Protein AF-A0A7C2L6K4-F1 (afdb_monomer)

Nearest PDB structures (foldseek):
  8j8j-assembly1_B  TM=7.663E-01  e=1.383E-01  Mycobacterium tuberculosis H37Rv
  5hn7-assembly1_E  TM=5.230E-01  e=3.855E+00  Plasmodium vivax Sal-1
  3cc9-assembly2_C  TM=5.133E-01  e=4.464E+00  Plasmodium vivax Sal-1
  3cc9-assembly2_D  TM=5.109E-01  e=5.170E+00  Plasmodium vivax Sal-1
  3mav-assembly2_D  TM=5.158E-01  e=4.923E+00  Plasmodium vivax Sal-1

Sequence (132 aa):
MSAHSIRLPTLESWRRHPALATVQAYLELTKPDITLLVVITAAASFWLGARHPVDRLQLLHVLIGIAALSSGIGAMNHYLEREIDGRMHRTKRRPLPSGRLRPHHALIFGLGLSVFAELYLFVFLNPLTALL

Solvent-accessible surface area (backbone atoms only — not comparable to full-atom values): 7225 Å² total; per-residue (Å²): 137,82,83,81,79,79,79,71,81,67,82,80,71,72,67,69,53,68,66,60,57,44,53,51,39,54,52,62,30,27,36,59,74,59,26,51,53,52,31,54,50,50,52,53,53,48,62,73,72,48,66,83,79,72,59,66,67,59,50,50,52,49,44,52,24,48,34,35,30,41,21,8,51,35,15,38,50,49,51,73,41,27,70,62,30,48,74,33,91,88,41,27,76,40,40,51,47,56,62,73,38,61,59,68,58,40,39,54,51,10,53,50,30,32,54,48,16,34,54,48,28,35,74,75,71,35,62,66,78,38,76,111

Foldseek 3Di:
DDDPDDPDPPPVPPPPPLVNLLVVLLVLQLVVVVLVVQLVVQLVVQVVPDDPPRDPQLNVLSSVLSSLQSRLVSLVVCLVCLVVLCVDPVRCPRCRNVVSDDSVVSNCSSVVSNVVSLVSCCVRPHNVSSPD

Structure (mmCIF, N/CA/C/O backbone):
data_AF-A0A7C2L6K4-F1
#
_entry.id   AF-A0A7C2L6K4-F1
#
loop_
_atom_site.group_PDB
_atom_site.id
_atom_site.type_symbol
_atom_site.label_atom_id
_atom_site.label_alt_id
_atom_site.label_comp_id
_atom_site.label_asym_id
_atom_site.label_entity_id
_atom_site.label_seq_id
_atom_site.pdbx_PDB_ins_code
_atom_site.Cartn_x
_atom_site.Cartn_y
_atom_site.Cartn_z
_atom_site.occupancy
_atom_site.B_iso_or_equiv
_atom_site.auth_seq_id
_atom_site.auth_comp_id
_atom_site.auth_asym_id
_atom_site.auth_atom_id
_atom_site.pdbx_PDB_model_num
ATOM 1 N N . MET A 1 1 ? -38.260 37.632 36.736 1.00 45.94 1 MET A N 1
ATOM 2 C CA . MET A 1 1 ? -37.106 37.875 35.841 1.00 45.94 1 MET A CA 1
ATOM 3 C C . MET A 1 1 ? -36.449 36.542 35.516 1.00 45.94 1 MET A C 1
ATOM 5 O O . MET A 1 1 ? -35.609 36.078 36.271 1.00 45.94 1 MET A O 1
ATOM 9 N N . SER A 1 2 ? -36.924 35.883 34.455 1.00 44.88 2 SER A N 1
ATOM 10 C CA . SER A 1 2 ? -36.427 34.581 33.994 1.00 44.88 2 SER A CA 1
ATOM 11 C C . SER A 1 2 ? -35.309 34.812 32.980 1.00 44.88 2 SER A C 1
ATOM 13 O O . SER A 1 2 ? -35.540 35.435 31.944 1.00 44.88 2 SER A O 1
ATOM 15 N N . ALA A 1 3 ? -34.096 34.369 33.305 1.00 49.50 3 ALA A N 1
ATOM 16 C CA . ALA A 1 3 ? -32.962 34.406 32.396 1.00 49.50 3 ALA A CA 1
ATOM 17 C C . ALA A 1 3 ? -33.168 33.355 31.295 1.00 49.50 3 ALA A C 1
ATOM 19 O O . ALA A 1 3 ? -33.108 32.150 31.542 1.00 49.50 3 ALA A O 1
ATOM 20 N N . HIS A 1 4 ? -33.425 33.820 30.074 1.00 55.22 4 HIS A N 1
ATOM 21 C CA . HIS A 1 4 ? -33.441 32.985 28.879 1.00 55.22 4 HIS A CA 1
ATOM 22 C C . HIS A 1 4 ? -32.021 32.472 28.607 1.00 55.22 4 HIS A C 1
ATOM 24 O O . HIS A 1 4 ? -31.170 33.196 28.092 1.00 55.22 4 HIS A O 1
ATOM 30 N N . SER A 1 5 ? -31.753 31.214 28.957 1.00 62.53 5 SER A N 1
ATOM 31 C CA . SER A 1 5 ? -30.536 30.518 28.552 1.00 62.53 5 SER A CA 1
ATOM 32 C C . SER A 1 5 ? -30.599 30.229 27.051 1.00 62.53 5 SER A C 1
ATOM 34 O O . SER A 1 5 ? -31.280 29.317 26.579 1.00 62.53 5 SER A O 1
ATOM 36 N N . ILE A 1 6 ? -29.893 31.052 26.281 1.00 62.53 6 ILE A N 1
ATOM 37 C CA . ILE A 1 6 ? -29.641 30.829 24.860 1.00 62.53 6 ILE A CA 1
ATOM 38 C C . ILE A 1 6 ? -28.793 29.554 24.755 1.00 62.53 6 ILE A C 1
ATOM 40 O O . ILE A 1 6 ? -27.601 29.558 25.060 1.00 62.53 6 ILE A O 1
ATOM 44 N N . ARG A 1 7 ? -29.415 28.436 24.361 1.00 62.94 7 ARG A N 1
ATOM 45 C CA . ARG A 1 7 ? -28.697 27.208 24.003 1.00 62.94 7 ARG A CA 1
ATOM 46 C C . ARG A 1 7 ? -27.964 27.463 22.693 1.00 62.94 7 ARG A C 1
ATOM 48 O O . ARG A 1 7 ? -28.570 27.423 21.627 1.00 62.94 7 ARG A O 1
ATOM 55 N N . LEU A 1 8 ? -26.668 27.742 22.783 1.00 64.06 8 LEU A N 1
ATOM 56 C CA . LEU A 1 8 ? -25.801 27.732 21.613 1.00 64.06 8 LEU A CA 1
ATOM 57 C C . LEU A 1 8 ? -25.804 26.308 21.025 1.00 64.06 8 LEU A C 1
ATOM 59 O O . LEU A 1 8 ? -25.658 25.347 21.787 1.00 64.06 8 LEU A O 1
ATOM 63 N N . PRO A 1 9 ? -25.989 26.139 19.705 1.00 53.38 9 PRO A N 1
ATOM 64 C CA . PRO A 1 9 ? -25.835 24.838 19.070 1.00 53.38 9 PRO A CA 1
ATOM 65 C C . PRO A 1 9 ? -24.411 24.335 19.330 1.00 53.38 9 PRO A C 1
ATOM 67 O O . PRO A 1 9 ? -23.437 25.051 19.092 1.00 53.38 9 PRO A O 1
ATOM 70 N N . THR A 1 10 ? -24.278 23.116 19.857 1.00 64.12 10 THR A N 1
ATOM 71 C CA . THR A 1 10 ? -22.968 22.502 20.067 1.00 64.12 10 THR A CA 1
ATOM 72 C C . THR A 1 10 ? -22.261 22.377 18.715 1.00 64.12 10 THR A C 1
ATOM 74 O O . THR A 1 10 ? -22.852 21.992 17.701 1.00 64.12 10 THR A O 1
ATOM 77 N N . LEU A 1 11 ? -20.968 22.705 18.686 1.00 55.72 11 LEU A N 1
ATOM 78 C CA . LEU A 1 11 ? -20.120 22.642 17.487 1.00 55.72 11 LEU A CA 1
ATOM 79 C C . LEU A 1 11 ? -19.959 21.206 16.924 1.00 55.72 11 LEU A C 1
ATOM 81 O O . LEU A 1 11 ? -19.278 21.007 15.922 1.00 55.72 11 LEU A O 1
ATOM 85 N N . GLU A 1 12 ? -20.605 20.203 17.529 1.00 56.25 12 GLU A N 1
ATOM 86 C CA . GLU A 1 12 ? -20.643 18.796 17.101 1.00 56.25 12 GLU A CA 1
ATOM 87 C C . GLU A 1 12 ? -21.412 18.563 15.789 1.00 56.25 12 GLU A C 1
ATOM 89 O O . GLU A 1 12 ? -21.303 17.498 15.184 1.00 56.25 12 GLU A O 1
ATOM 94 N N . SER A 1 13 ? -22.174 19.552 15.316 1.00 48.31 13 SER A N 1
ATOM 95 C CA . SER A 1 13 ? -23.015 19.434 14.119 1.00 48.31 13 SER A CA 1
ATOM 96 C C . SER A 1 13 ? -22.297 19.680 12.784 1.00 48.31 13 SER A C 1
ATOM 98 O O . SER A 1 13 ? -22.939 19.546 11.737 1.00 48.31 13 SER A O 1
ATOM 100 N N . TRP A 1 14 ? -20.977 19.938 12.775 1.00 47.97 14 TRP A N 1
ATOM 101 C CA . TRP A 1 14 ? -20.131 19.829 11.572 1.00 47.97 14 TRP A CA 1
ATOM 102 C C . TRP A 1 14 ? -20.010 18.357 11.171 1.00 47.97 14 TRP A C 1
ATOM 104 O O . TRP A 1 14 ? -18.988 17.695 11.356 1.00 47.97 14 TRP A O 1
ATOM 114 N N . ARG A 1 15 ? -21.125 17.838 10.663 1.00 56.06 15 ARG A N 1
ATOM 115 C CA . ARG A 1 15 ? -21.354 16.508 10.129 1.00 56.06 15 ARG A CA 1
ATOM 116 C C . ARG A 1 15 ? -20.260 16.232 9.097 1.00 56.06 15 ARG A C 1
ATOM 118 O O . ARG A 1 15 ? -20.412 16.575 7.929 1.00 56.06 15 ARG A O 1
ATOM 125 N N . ARG A 1 16 ? -19.136 15.638 9.524 1.00 61.66 16 ARG A N 1
ATOM 126 C CA . ARG A 1 16 ? -18.136 15.084 8.603 1.00 61.66 16 ARG A CA 1
ATOM 127 C C . ARG A 1 16 ? -18.920 14.204 7.644 1.00 61.66 16 ARG A C 1
ATOM 129 O O . ARG A 1 16 ? -19.603 13.286 8.100 1.00 61.66 16 ARG A O 1
ATOM 136 N N . HIS A 1 17 ? -18.896 14.528 6.353 1.00 71.19 17 HIS A N 1
ATOM 137 C CA . HIS A 1 17 ? -19.611 13.734 5.364 1.00 71.19 17 HIS A CA 1
ATOM 138 C C . HIS A 1 17 ? -19.215 12.266 5.569 1.00 71.19 17 HIS A C 1
ATOM 140 O O . HIS A 1 17 ? -18.015 11.975 5.560 1.00 71.19 17 HIS A O 1
ATOM 146 N N . PRO A 1 18 ? -20.176 11.351 5.798 1.00 78.12 18 PRO A N 1
ATOM 147 C CA . PRO A 1 18 ? -19.870 9.975 6.183 1.00 78.12 18 PRO A CA 1
ATOM 148 C C . PRO A 1 18 ? -18.925 9.306 5.176 1.00 78.12 18 PRO A C 1
ATOM 150 O O . PRO A 1 18 ? -18.014 8.588 5.573 1.00 78.12 18 PRO A O 1
ATOM 153 N N . ALA A 1 19 ? -19.049 9.657 3.891 1.00 83.69 19 ALA A N 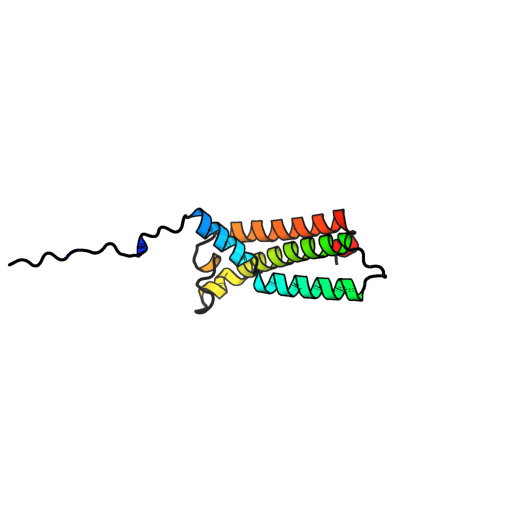1
ATOM 154 C CA . ALA A 1 19 ? -18.146 9.220 2.832 1.00 83.69 19 ALA A CA 1
ATOM 155 C C . ALA A 1 19 ? -16.682 9.650 3.051 1.00 83.69 19 ALA A C 1
ATOM 157 O O . ALA A 1 19 ? -15.778 8.829 2.925 1.00 83.69 19 ALA A O 1
ATOM 158 N N . LEU A 1 20 ? -16.427 10.908 3.433 1.00 86.25 20 LEU A N 1
ATOM 159 C CA . LEU A 1 20 ? -15.067 11.396 3.695 1.00 86.25 20 LEU A CA 1
ATOM 160 C C . LEU A 1 20 ? -14.441 10.686 4.898 1.00 86.25 20 LEU A C 1
ATOM 162 O O . LEU A 1 20 ? -13.260 10.348 4.870 1.00 86.25 20 LEU A O 1
ATOM 166 N N . ALA A 1 21 ? -15.236 10.410 5.935 1.00 87.00 21 ALA A N 1
ATOM 167 C CA . ALA A 1 21 ? -14.769 9.673 7.105 1.00 87.00 21 ALA A CA 1
ATOM 168 C C . ALA A 1 21 ? -14.384 8.222 6.762 1.00 87.00 21 ALA A C 1
ATOM 170 O O . ALA A 1 21 ? -13.406 7.705 7.312 1.00 87.00 21 ALA A O 1
ATOM 171 N N . THR A 1 22 ? -15.120 7.586 5.842 1.00 89.19 22 THR A N 1
ATOM 172 C CA . THR A 1 22 ? -14.807 6.252 5.311 1.00 89.19 22 THR A CA 1
ATOM 173 C C . THR A 1 22 ? -13.547 6.268 4.449 1.00 89.19 22 THR A C 1
ATOM 175 O O . THR A 1 22 ? -12.675 5.430 4.657 1.00 89.19 22 THR A O 1
ATOM 178 N N . VAL A 1 23 ? -13.395 7.232 3.536 1.00 92.19 23 VAL A N 1
ATOM 179 C CA . VAL A 1 23 ? -12.174 7.367 2.717 1.00 92.19 23 VAL A CA 1
ATOM 180 C C . VAL A 1 23 ? -10.947 7.568 3.605 1.00 92.19 23 VAL A C 1
ATOM 182 O O . VAL A 1 23 ? -9.952 6.870 3.444 1.00 92.19 23 VAL A O 1
ATOM 185 N N . GLN A 1 24 ? -11.040 8.452 4.602 1.00 92.25 24 GLN A N 1
ATOM 186 C CA . GLN A 1 24 ? -9.974 8.644 5.588 1.00 92.25 24 GLN A CA 1
ATOM 187 C C . GLN A 1 24 ? -9.651 7.353 6.345 1.00 92.25 24 GLN A C 1
ATOM 189 O O . GLN A 1 24 ? -8.483 7.055 6.560 1.00 92.25 24 GLN A O 1
ATOM 194 N N . ALA A 1 25 ? -10.661 6.557 6.709 1.00 93.06 25 ALA A N 1
ATOM 195 C CA . ALA A 1 25 ? -10.440 5.275 7.369 1.00 93.06 25 ALA A CA 1
ATOM 196 C C . ALA A 1 25 ? -9.662 4.288 6.481 1.00 93.06 25 ALA A C 1
ATOM 198 O O . ALA A 1 25 ? -8.774 3.610 6.991 1.00 93.06 25 ALA A O 1
ATOM 199 N N . TYR A 1 26 ? -9.943 4.230 5.175 1.00 95.00 26 TYR A N 1
ATOM 200 C CA . TYR A 1 26 ? -9.164 3.412 4.238 1.00 95.00 26 TYR A CA 1
ATOM 201 C C . TYR A 1 26 ? -7.742 3.946 4.031 1.00 95.00 26 TYR A C 1
ATOM 203 O O . TYR A 1 26 ? -6.807 3.156 4.026 1.00 95.00 26 TYR A O 1
ATOM 211 N N . LEU A 1 27 ? -7.548 5.264 3.939 1.00 94.00 27 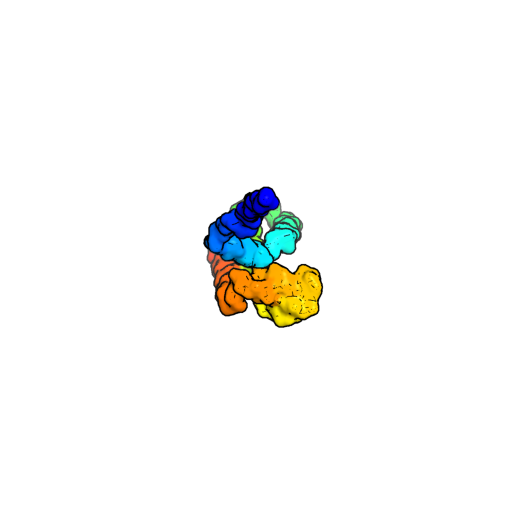LEU A N 1
ATOM 212 C CA . LEU A 1 27 ? -6.206 5.860 3.860 1.00 94.00 27 LEU A CA 1
ATOM 213 C C . LEU A 1 27 ? -5.382 5.609 5.133 1.00 94.00 27 LEU A C 1
ATOM 215 O O . LEU A 1 27 ? -4.180 5.385 5.071 1.00 94.00 27 LEU A O 1
ATOM 219 N N . GLU A 1 28 ? -6.018 5.594 6.305 1.00 94.62 28 GLU A N 1
ATOM 220 C CA . GLU A 1 28 ? -5.350 5.201 7.549 1.00 94.62 28 GLU A CA 1
ATOM 221 C C . GLU A 1 28 ? -4.915 3.723 7.523 1.00 94.62 28 GLU A C 1
ATOM 223 O O . GLU A 1 28 ? -3.900 3.378 8.130 1.00 94.62 28 GLU A O 1
ATOM 228 N N . LEU A 1 29 ? -5.643 2.841 6.819 1.00 94.31 29 LEU A N 1
ATOM 229 C CA . LEU A 1 29 ? -5.230 1.443 6.647 1.00 94.31 29 LEU A CA 1
ATOM 230 C C . LEU A 1 29 ? -3.964 1.304 5.799 1.00 94.31 29 LEU A C 1
ATOM 232 O O . LEU A 1 29 ? -3.147 0.439 6.096 1.00 94.31 29 LEU A O 1
ATOM 236 N N . THR A 1 30 ? -3.778 2.145 4.779 1.00 94.38 30 THR A N 1
ATOM 237 C CA . THR A 1 30 ? -2.635 2.036 3.856 1.00 94.38 30 THR A CA 1
ATOM 238 C C . THR A 1 30 ? -1.311 2.518 4.453 1.00 94.38 30 THR A C 1
ATOM 240 O O . THR A 1 30 ? -0.289 2.437 3.777 1.00 94.38 30 THR A O 1
ATOM 243 N N . LYS A 1 31 ? -1.312 3.024 5.699 1.00 93.06 31 LYS A N 1
ATOM 244 C CA . LYS A 1 31 ? -0.131 3.516 6.438 1.00 93.06 31 LYS A CA 1
ATOM 245 C C . LYS A 1 31 ? 0.806 4.367 5.553 1.00 93.06 31 LYS A C 1
ATOM 247 O O . LYS A 1 31 ? 1.952 3.970 5.334 1.00 93.06 31 LYS A O 1
ATOM 252 N N . PRO A 1 32 ? 0.352 5.533 5.052 1.00 91.75 32 PRO A N 1
ATOM 253 C CA . PRO A 1 32 ? 1.061 6.311 4.030 1.00 91.75 32 PRO A CA 1
ATOM 254 C C . PRO A 1 32 ? 2.496 6.673 4.424 1.00 91.75 32 PRO A C 1
ATOM 256 O O . PRO A 1 32 ? 3.382 6.626 3.576 1.00 91.75 32 PRO A O 1
ATOM 259 N N . ASP A 1 33 ? 2.741 6.951 5.706 1.00 94.25 33 ASP A N 1
ATOM 260 C CA . ASP A 1 33 ? 4.078 7.274 6.212 1.00 94.25 33 ASP A CA 1
ATOM 261 C C . ASP A 1 33 ? 5.055 6.101 6.034 1.00 94.25 33 ASP A C 1
ATOM 263 O O . ASP A 1 33 ? 6.194 6.289 5.614 1.00 94.25 33 ASP A O 1
ATOM 267 N N . ILE A 1 34 ? 4.603 4.872 6.311 1.00 95.19 34 ILE A N 1
ATOM 268 C CA . ILE A 1 34 ? 5.420 3.662 6.141 1.00 95.19 34 ILE A CA 1
ATOM 269 C C . ILE A 1 34 ? 5.571 3.342 4.656 1.00 95.19 34 ILE A C 1
ATOM 271 O O . ILE A 1 34 ? 6.680 3.078 4.199 1.00 95.19 34 ILE A O 1
ATOM 275 N N . THR A 1 35 ? 4.478 3.410 3.899 1.00 97.00 35 THR A N 1
ATOM 276 C CA . THR A 1 35 ? 4.478 3.153 2.456 1.00 97.00 35 THR A CA 1
ATOM 277 C C . THR A 1 35 ? 5.444 4.084 1.724 1.00 97.00 35 THR A C 1
ATOM 279 O O . THR A 1 35 ? 6.199 3.628 0.870 1.00 97.00 35 THR A O 1
ATOM 282 N N . LEU A 1 36 ? 5.505 5.367 2.096 1.00 97.62 36 LEU A N 1
ATOM 283 C CA . LEU A 1 36 ? 6.462 6.313 1.522 1.00 97.62 36 LEU A CA 1
ATOM 284 C C . LEU A 1 36 ? 7.913 5.899 1.795 1.00 97.62 36 LEU A C 1
ATOM 286 O O . LEU A 1 36 ? 8.728 5.904 0.874 1.00 97.62 36 LEU A O 1
ATOM 290 N N . LEU A 1 37 ? 8.233 5.518 3.035 1.00 97.69 37 LEU A N 1
ATOM 291 C CA . LEU A 1 37 ? 9.574 5.042 3.385 1.00 97.69 37 LEU A CA 1
ATOM 292 C C . LEU A 1 37 ? 9.953 3.810 2.556 1.00 97.69 37 LEU A C 1
ATOM 294 O O . LEU A 1 37 ? 11.036 3.777 1.979 1.00 97.69 37 LEU A O 1
ATOM 298 N N . VAL A 1 38 ? 9.039 2.844 2.427 1.00 97.62 38 VAL A N 1
ATOM 299 C CA . VAL A 1 38 ? 9.246 1.628 1.626 1.00 97.62 38 VAL A CA 1
ATOM 300 C C . VAL A 1 38 ? 9.483 1.963 0.150 1.00 97.62 38 VAL A C 1
ATOM 302 O O . VAL A 1 38 ? 10.405 1.423 -0.458 1.00 97.62 38 VAL A O 1
ATOM 305 N N . VAL A 1 39 ? 8.708 2.885 -0.425 1.00 97.81 39 VAL A N 1
ATOM 306 C CA . VAL A 1 39 ? 8.866 3.327 -1.821 1.00 97.81 39 VAL A CA 1
ATOM 307 C C . VAL A 1 39 ? 10.211 4.025 -2.040 1.00 97.81 39 VAL A C 1
ATOM 309 O O . VAL A 1 39 ? 10.880 3.754 -3.035 1.00 97.81 39 VAL A O 1
ATOM 312 N N . ILE A 1 40 ? 10.647 4.882 -1.111 1.00 97.94 40 ILE A N 1
ATOM 313 C CA . ILE A 1 40 ? 11.962 5.539 -1.188 1.00 97.94 40 ILE A CA 1
ATOM 314 C C . ILE A 1 40 ? 13.085 4.499 -1.130 1.00 97.94 40 ILE A C 1
ATOM 316 O O . ILE A 1 40 ? 14.017 4.554 -1.934 1.00 97.94 40 ILE A O 1
ATOM 320 N N . THR A 1 41 ? 12.991 3.530 -0.218 1.00 97.56 41 THR A N 1
ATOM 321 C CA . THR A 1 41 ? 13.966 2.437 -0.133 1.00 97.56 41 THR A CA 1
ATOM 322 C C . THR A 1 41 ? 13.993 1.620 -1.422 1.00 97.56 41 THR A C 1
ATOM 324 O O . THR A 1 41 ? 15.072 1.380 -1.955 1.00 97.56 41 THR A O 1
ATOM 327 N N . ALA A 1 42 ? 12.832 1.267 -1.979 1.00 96.44 42 ALA A N 1
ATOM 328 C CA . ALA A 1 42 ? 12.746 0.538 -3.241 1.00 96.44 42 ALA A CA 1
ATOM 329 C C . ALA A 1 42 ? 13.352 1.322 -4.416 1.00 96.44 42 ALA A C 1
ATOM 331 O O . ALA A 1 42 ? 14.061 0.738 -5.234 1.00 96.44 42 ALA A O 1
ATOM 332 N N . ALA A 1 43 ? 13.144 2.642 -4.479 1.00 97.00 43 ALA A N 1
ATOM 333 C CA . ALA A 1 43 ? 13.770 3.496 -5.487 1.00 97.00 43 ALA A CA 1
ATOM 334 C C . 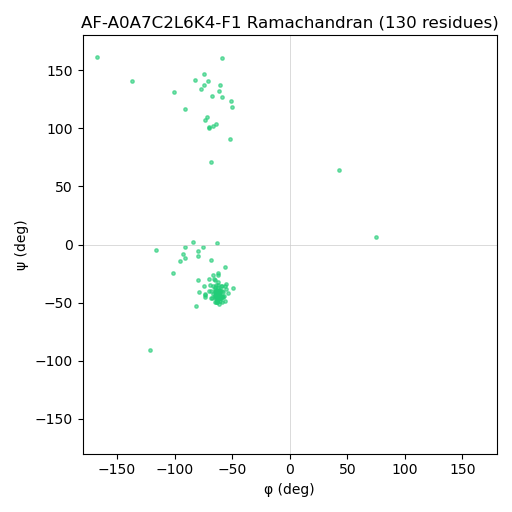ALA A 1 43 ? 15.303 3.464 -5.389 1.00 97.00 43 ALA A C 1
ATOM 336 O O . ALA A 1 43 ? 15.988 3.312 -6.402 1.00 97.00 43 ALA A O 1
ATOM 337 N N . ALA A 1 44 ? 15.841 3.565 -4.170 1.00 96.88 44 ALA A N 1
ATOM 338 C CA . ALA A 1 44 ? 17.278 3.480 -3.927 1.00 96.88 44 ALA A CA 1
ATOM 339 C C . ALA A 1 44 ? 17.840 2.098 -4.304 1.00 96.88 44 ALA A C 1
ATOM 341 O O . ALA A 1 44 ? 18.860 2.016 -4.989 1.00 96.88 44 ALA A O 1
ATOM 342 N N . SER A 1 45 ? 17.154 1.015 -3.921 1.00 95.12 45 SER A N 1
ATOM 343 C CA . SER A 1 45 ? 17.526 -0.358 -4.284 1.00 95.12 45 SER A CA 1
ATOM 344 C C . SER A 1 45 ? 17.511 -0.582 -5.795 1.00 95.12 45 SER A C 1
ATOM 346 O O . SER A 1 45 ? 18.447 -1.170 -6.333 1.00 95.12 45 SER A O 1
ATOM 348 N N . PHE A 1 46 ? 16.490 -0.073 -6.490 1.00 94.56 46 PHE A N 1
ATOM 349 C CA . PHE A 1 46 ? 16.409 -0.145 -7.946 1.00 94.56 46 PHE A CA 1
ATOM 350 C C . PHE A 1 46 ? 17.587 0.580 -8.594 1.00 94.56 46 PHE A C 1
ATOM 352 O O . PHE A 1 46 ? 18.232 0.030 -9.479 1.00 94.56 46 PHE A O 1
ATOM 359 N N . TRP A 1 47 ? 17.913 1.787 -8.123 1.00 93.81 47 TRP A N 1
ATOM 360 C CA . TRP A 1 47 ? 19.034 2.558 -8.657 1.00 93.81 47 TRP A CA 1
ATOM 361 C C . TRP A 1 47 ? 20.378 1.849 -8.473 1.00 93.81 47 TRP A C 1
ATOM 363 O O . TRP A 1 47 ? 21.205 1.862 -9.380 1.00 93.81 47 TRP A O 1
ATOM 373 N N . LEU A 1 48 ? 20.582 1.208 -7.320 1.00 94.75 48 LEU A N 1
ATOM 374 C CA . LEU A 1 48 ? 21.812 0.481 -7.011 1.00 94.75 48 LEU A CA 1
ATOM 375 C C . LEU A 1 48 ? 21.970 -0.797 -7.855 1.00 94.75 48 LEU A C 1
ATOM 377 O O . LEU A 1 48 ? 23.088 -1.163 -8.206 1.00 94.75 48 LEU A O 1
ATOM 381 N N . GLY A 1 49 ? 20.862 -1.479 -8.164 1.00 91.62 49 GLY A N 1
ATOM 382 C CA . GLY A 1 49 ? 20.852 -2.715 -8.955 1.00 91.62 49 GLY A CA 1
ATOM 383 C C . GLY A 1 49 ? 20.692 -2.516 -10.467 1.00 91.62 49 GLY A C 1
ATOM 384 O O . GLY A 1 49 ? 20.862 -3.469 -11.230 1.00 91.62 49 GLY A O 1
ATOM 385 N N . ALA A 1 50 ? 20.345 -1.308 -10.917 1.00 90.69 50 ALA A N 1
ATOM 386 C CA . ALA A 1 50 ? 20.080 -1.031 -12.321 1.00 90.69 50 ALA A CA 1
ATOM 387 C C . ALA A 1 50 ? 21.361 -1.068 -13.165 1.00 90.69 50 ALA A C 1
ATOM 389 O O . ALA A 1 50 ? 22.410 -0.543 -12.793 1.00 90.69 50 ALA A O 1
ATOM 390 N N . ARG A 1 51 ? 21.250 -1.625 -14.375 1.00 87.31 51 ARG A N 1
ATOM 391 C CA . ARG A 1 51 ? 22.256 -1.404 -15.420 1.00 87.31 51 ARG A CA 1
ATOM 392 C C . ARG A 1 51 ? 22.036 -0.015 -16.007 1.00 87.31 51 ARG A C 1
ATOM 394 O O . ARG A 1 51 ? 20.902 0.356 -16.295 1.00 87.31 51 ARG A O 1
ATOM 401 N N . HIS A 1 52 ? 23.106 0.753 -16.178 1.00 87.44 52 HIS A N 1
ATOM 402 C CA . HIS A 1 52 ? 23.000 2.092 -16.747 1.00 87.44 52 HIS A CA 1
ATOM 403 C C . HIS A 1 52 ? 22.944 2.051 -18.284 1.00 87.44 52 HIS A C 1
ATOM 405 O O . HIS A 1 52 ? 23.682 1.270 -18.889 1.00 87.44 52 HIS A O 1
ATOM 411 N N . PRO A 1 53 ? 22.126 2.912 -18.922 1.00 87.12 53 PRO A N 1
ATOM 412 C CA . PRO A 1 53 ? 21.246 3.921 -18.318 1.00 87.12 53 PRO A CA 1
ATOM 413 C C . PRO A 1 53 ? 19.986 3.321 -17.670 1.00 87.12 53 PRO A C 1
ATOM 415 O O . PRO A 1 53 ? 19.443 2.332 -18.146 1.00 87.12 53 PRO A O 1
ATOM 418 N N . VAL A 1 54 ? 19.514 3.950 -16.587 1.00 90.94 54 VAL A N 1
ATOM 419 C CA . VAL A 1 54 ? 18.354 3.473 -15.814 1.00 90.94 54 VAL A CA 1
ATOM 420 C C . VAL A 1 54 ? 17.069 3.595 -16.633 1.00 90.94 54 VAL A C 1
ATOM 422 O O . VAL A 1 54 ? 16.737 4.688 -17.103 1.00 90.94 54 VAL A O 1
ATOM 425 N N . ASP A 1 55 ? 16.314 2.500 -16.735 1.00 93.44 55 ASP A N 1
ATOM 426 C CA . ASP A 1 55 ? 14.969 2.512 -17.306 1.00 93.44 55 ASP A CA 1
ATOM 427 C C . ASP A 1 55 ? 13.983 3.175 -16.329 1.00 93.44 55 ASP A C 1
ATOM 429 O O . ASP A 1 55 ? 13.614 2.636 -15.282 1.00 93.44 55 ASP A O 1
ATOM 433 N N . ARG A 1 56 ? 13.562 4.393 -16.680 1.00 94.19 56 ARG A N 1
ATOM 434 C CA . ARG A 1 56 ? 12.651 5.211 -15.870 1.00 94.19 56 ARG A CA 1
ATOM 435 C C . ARG A 1 56 ? 11.229 4.655 -15.849 1.00 94.19 56 ARG A C 1
ATOM 437 O O . ARG A 1 56 ? 10.522 4.869 -14.867 1.00 94.19 56 ARG A O 1
ATOM 444 N N . LEU A 1 57 ? 10.808 3.977 -16.916 1.00 95.19 57 LEU A N 1
ATOM 445 C CA . LEU A 1 57 ? 9.480 3.380 -16.994 1.00 95.19 57 LEU A CA 1
ATOM 446 C C . LEU A 1 57 ? 9.420 2.145 -16.094 1.00 95.19 57 LEU A C 1
ATOM 448 O O . LEU A 1 57 ? 8.483 1.994 -15.312 1.00 95.19 57 LEU A O 1
ATOM 452 N N . GLN A 1 58 ? 10.470 1.325 -16.126 1.00 93.81 58 GLN A N 1
ATOM 453 C CA . GLN A 1 58 ? 10.592 0.181 -15.230 1.00 93.81 58 GLN A CA 1
ATOM 454 C C . GLN A 1 58 ? 10.638 0.613 -13.757 1.00 93.81 58 GLN A C 1
ATOM 456 O O . GLN A 1 58 ? 9.927 0.040 -12.930 1.00 93.81 58 GLN A O 1
ATOM 461 N N . LEU A 1 59 ? 11.392 1.674 -13.436 1.00 95.50 59 LEU A N 1
ATOM 462 C CA . LEU A 1 59 ? 11.389 2.270 -12.098 1.00 95.50 59 LEU A CA 1
ATOM 463 C C . LEU A 1 59 ? 9.971 2.679 -11.678 1.00 95.50 59 LEU A C 1
ATOM 465 O O . LEU A 1 59 ? 9.534 2.322 -10.589 1.00 95.50 59 LEU A O 1
ATOM 469 N N . LEU A 1 60 ? 9.227 3.382 -12.537 1.00 96.94 60 LEU A N 1
ATOM 470 C CA . LEU A 1 60 ? 7.860 3.805 -12.227 1.00 96.94 60 LEU A CA 1
ATOM 471 C C . LEU A 1 60 ? 6.949 2.612 -11.893 1.00 96.94 60 LEU A C 1
ATOM 473 O O . LEU A 1 60 ? 6.232 2.656 -10.893 1.00 96.94 60 LEU A O 1
ATOM 477 N N . HIS A 1 61 ? 7.006 1.539 -12.686 1.00 96.31 61 HIS A N 1
ATOM 478 C CA . HIS A 1 61 ? 6.228 0.324 -12.435 1.00 96.31 61 HIS A CA 1
ATOM 479 C C . HIS A 1 61 ? 6.590 -0.340 -11.100 1.00 96.31 61 HIS A C 1
ATOM 481 O O . HIS A 1 61 ? 5.689 -0.719 -10.349 1.00 96.31 61 HIS A O 1
ATOM 487 N N . VAL A 1 62 ? 7.884 -0.418 -10.765 1.00 95.69 62 VAL A N 1
ATOM 488 C CA . VAL A 1 62 ? 8.344 -0.916 -9.458 1.00 95.69 62 VAL A CA 1
ATOM 489 C C . VAL A 1 62 ? 7.755 -0.076 -8.327 1.00 95.69 62 VAL A C 1
ATOM 491 O O . VAL A 1 62 ? 7.166 -0.629 -7.402 1.00 95.69 62 VAL A O 1
ATOM 494 N N . LEU A 1 63 ? 7.854 1.254 -8.400 1.00 97.38 63 LEU A N 1
ATOM 495 C CA . LEU A 1 63 ? 7.363 2.126 -7.329 1.00 97.38 63 LEU A CA 1
ATOM 496 C C . LEU A 1 63 ? 5.848 2.009 -7.130 1.00 97.38 63 LEU A C 1
ATOM 498 O O . LEU A 1 63 ? 5.392 1.970 -5.988 1.00 97.38 63 LEU A O 1
ATOM 502 N N . ILE A 1 64 ? 5.073 1.908 -8.214 1.00 97.81 64 ILE A N 1
ATOM 503 C CA . ILE A 1 64 ? 3.617 1.721 -8.143 1.00 97.81 64 ILE A CA 1
ATOM 504 C C . ILE A 1 64 ? 3.273 0.381 -7.487 1.00 97.81 64 ILE A C 1
ATOM 506 O O . ILE A 1 64 ? 2.464 0.347 -6.557 1.00 97.81 64 ILE A O 1
ATOM 510 N N . GLY A 1 65 ? 3.891 -0.714 -7.938 1.00 96.81 65 GLY A N 1
ATOM 511 C CA . GLY A 1 65 ? 3.613 -2.040 -7.391 1.00 96.81 65 GLY A CA 1
ATOM 512 C C . GLY A 1 65 ? 4.016 -2.158 -5.921 1.00 96.81 65 GLY A C 1
ATOM 513 O O . GLY A 1 65 ? 3.222 -2.621 -5.106 1.00 96.81 65 GLY A O 1
ATOM 514 N N . ILE A 1 66 ? 5.190 -1.643 -5.543 1.00 97.25 66 ILE A N 1
ATOM 515 C CA . ILE A 1 66 ? 5.648 -1.632 -4.147 1.00 97.25 66 ILE A CA 1
ATOM 516 C C . ILE A 1 66 ? 4.745 -0.765 -3.261 1.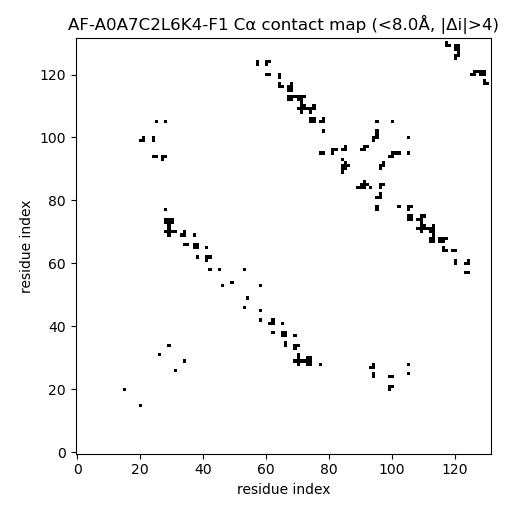00 97.25 66 ILE A C 1
ATOM 518 O O . ILE A 1 66 ? 4.413 -1.172 -2.146 1.00 97.25 66 ILE A O 1
ATOM 522 N N . ALA A 1 67 ? 4.295 0.399 -3.742 1.00 98.06 67 ALA A N 1
ATOM 523 C CA . ALA A 1 67 ? 3.362 1.241 -2.996 1.00 98.06 67 ALA A CA 1
ATOM 524 C C . ALA A 1 67 ? 2.027 0.523 -2.736 1.00 98.06 67 ALA A C 1
ATOM 526 O O . ALA A 1 67 ? 1.508 0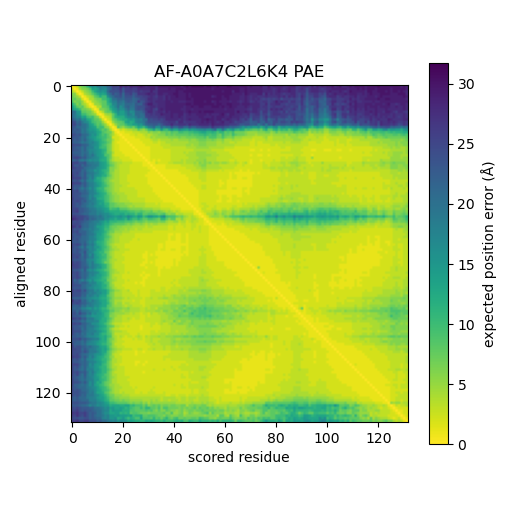.558 -1.615 1.00 98.06 67 ALA A O 1
ATOM 527 N N . ALA A 1 68 ? 1.483 -0.148 -3.757 1.00 97.88 68 ALA A N 1
ATOM 528 C CA . ALA A 1 68 ? 0.243 -0.912 -3.650 1.00 97.88 68 ALA A CA 1
ATOM 529 C C . ALA A 1 68 ? 0.394 -2.111 -2.700 1.00 97.88 68 ALA A C 1
ATOM 531 O O . ALA A 1 68 ? -0.437 -2.289 -1.805 1.00 97.88 68 ALA A O 1
ATOM 532 N N . LEU A 1 69 ? 1.487 -2.871 -2.827 1.00 97.50 69 LEU A N 1
ATOM 533 C CA . LEU A 1 69 ? 1.772 -4.027 -1.980 1.00 97.50 69 LEU A CA 1
ATOM 534 C C . LEU A 1 69 ? 1.953 -3.616 -0.513 1.00 97.50 69 LEU A C 1
ATOM 536 O O . LEU A 1 69 ? 1.325 -4.189 0.377 1.00 97.50 69 LEU A O 1
ATOM 540 N N . SER A 1 70 ? 2.752 -2.574 -0.258 1.00 97.94 70 SER A N 1
ATOM 541 C CA . SER A 1 70 ? 2.979 -2.034 1.088 1.00 97.94 70 SER A CA 1
ATOM 542 C C . SER A 1 70 ? 1.677 -1.542 1.730 1.00 97.94 70 SER A C 1
ATOM 544 O O . SER A 1 70 ? 1.408 -1.836 2.897 1.00 97.94 70 SER A O 1
ATOM 546 N N . SER A 1 71 ? 0.814 -0.889 0.945 1.00 98.00 71 SER A N 1
ATOM 547 C CA . SER A 1 71 ? -0.513 -0.449 1.387 1.00 98.00 71 SER A CA 1
ATOM 548 C C . SER A 1 71 ? -1.427 -1.623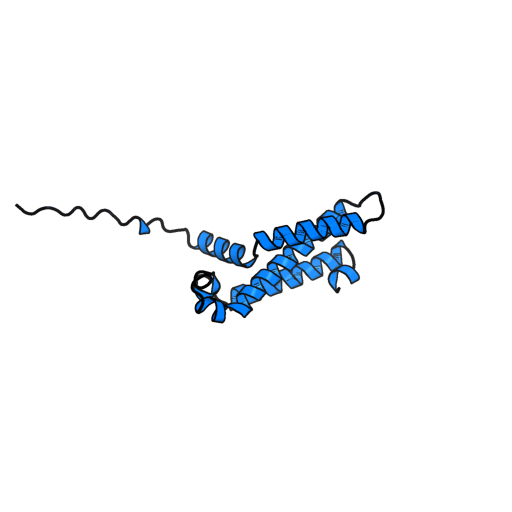 1.758 1.00 98.00 71 SER A C 1
ATOM 550 O O . SER A 1 71 ? -2.105 -1.568 2.788 1.00 98.00 71 SER A O 1
ATOM 552 N N . GLY A 1 72 ? -1.428 -2.695 0.956 1.00 97.81 72 GLY A N 1
ATOM 553 C CA . GLY A 1 72 ? -2.182 -3.922 1.230 1.00 97.81 72 GLY A CA 1
ATOM 554 C C . GLY A 1 72 ? -1.726 -4.607 2.520 1.00 97.81 72 GLY A C 1
ATOM 555 O O . GLY A 1 72 ? -2.541 -4.880 3.407 1.00 97.81 72 GLY A O 1
ATOM 556 N N . ILE A 1 73 ? -0.410 -4.765 2.691 1.00 97.25 73 ILE A N 1
ATOM 557 C CA . ILE A 1 73 ? 0.202 -5.317 3.911 1.00 97.25 73 ILE A CA 1
ATOM 558 C C . ILE A 1 73 ? -0.114 -4.438 5.131 1.00 97.25 73 ILE A C 1
ATOM 560 O O . ILE A 1 73 ? -0.449 -4.951 6.199 1.00 97.25 73 ILE A O 1
ATOM 564 N N . GLY A 1 74 ? -0.068 -3.110 4.991 1.00 96.38 74 GLY A N 1
ATOM 565 C CA . GLY A 1 74 ? -0.454 -2.167 6.043 1.00 96.38 74 GLY A CA 1
ATOM 566 C C . GLY A 1 74 ? -1.892 -2.377 6.528 1.00 96.38 74 GLY A C 1
ATOM 567 O O . GLY A 1 74 ? -2.133 -2.442 7.741 1.00 96.38 74 GLY A O 1
ATOM 568 N N . ALA A 1 75 ? -2.825 -2.567 5.591 1.00 97.25 75 ALA A N 1
ATOM 569 C CA . ALA A 1 75 ? -4.228 -2.832 5.891 1.00 97.25 75 ALA A CA 1
ATOM 570 C C . ALA A 1 75 ? -4.426 -4.192 6.579 1.00 97.25 75 ALA A C 1
ATOM 572 O O . ALA A 1 75 ? -5.162 -4.285 7.566 1.00 97.25 75 ALA A O 1
ATOM 573 N N . MET A 1 76 ? -3.730 -5.231 6.108 1.00 96.88 76 MET A N 1
ATOM 574 C CA . MET A 1 76 ? -3.750 -6.562 6.725 1.00 96.88 76 MET A CA 1
ATOM 575 C C . MET A 1 76 ? -3.169 -6.543 8.143 1.00 96.88 76 MET A C 1
ATOM 577 O O . MET A 1 76 ? -3.751 -7.141 9.046 1.00 96.88 76 MET A O 1
ATOM 581 N N . ASN A 1 77 ? -2.094 -5.788 8.378 1.00 95.81 77 ASN A N 1
ATOM 582 C CA . ASN A 1 77 ? -1.521 -5.616 9.714 1.00 95.81 77 ASN A CA 1
ATOM 583 C C . ASN A 1 77 ?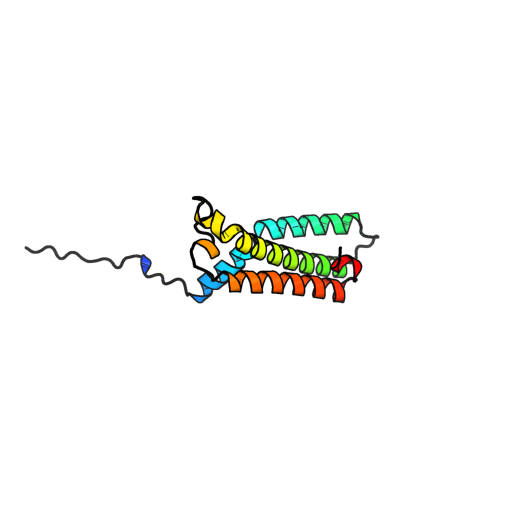 -2.530 -4.987 10.681 1.00 95.81 77 ASN A C 1
ATOM 585 O O . ASN A 1 77 ? -2.724 -5.497 11.781 1.00 95.81 77 ASN A O 1
ATOM 589 N N . HIS A 1 78 ? -3.255 -3.943 10.263 1.00 95.56 78 HIS A N 1
ATOM 590 C CA . HIS A 1 78 ? -4.350 -3.404 11.078 1.00 95.56 78 HIS A CA 1
ATOM 591 C C . HIS A 1 78 ? -5.451 -4.441 11.342 1.00 95.56 78 HIS A C 1
ATOM 593 O O . HIS A 1 78 ? -5.996 -4.484 12.446 1.00 95.56 78 HIS A O 1
ATOM 599 N N . TYR A 1 79 ? -5.792 -5.279 10.358 1.00 97.06 79 TYR A N 1
ATOM 600 C CA . TYR A 1 79 ? -6.782 -6.343 10.541 1.00 97.06 79 TYR A CA 1
ATOM 601 C C . TYR A 1 79 ? -6.361 -7.372 11.597 1.00 97.06 79 TYR A C 1
ATOM 603 O O . TYR A 1 79 ? -7.198 -7.777 12.414 1.00 97.06 79 TYR A O 1
ATOM 611 N N . LEU A 1 80 ? -5.089 -7.775 11.594 1.00 96.81 80 LEU A N 1
ATOM 612 C CA . LEU A 1 80 ? -4.522 -8.719 12.557 1.00 96.81 80 LEU A CA 1
ATOM 613 C C . LEU A 1 80 ? -4.411 -8.106 13.963 1.00 96.81 80 LEU A C 1
ATOM 615 O O . LEU A 1 80 ? -4.747 -8.760 14.946 1.00 96.81 80 LEU A O 1
ATOM 619 N N . GLU A 1 81 ? -4.018 -6.835 14.062 1.00 95.69 81 GLU A N 1
ATOM 620 C CA . GLU A 1 81 ? -3.804 -6.131 15.338 1.00 95.69 81 GLU A CA 1
ATOM 621 C C . GLU A 1 81 ? -5.101 -5.637 16.005 1.00 95.69 81 GLU A C 1
ATOM 623 O O . GLU A 1 81 ? -5.068 -5.228 17.166 1.00 95.69 81 GLU A O 1
ATOM 628 N N . ARG A 1 82 ? -6.252 -5.683 15.317 1.00 96.12 82 ARG A N 1
ATOM 629 C CA . ARG A 1 82 ? -7.502 -4.998 15.715 1.00 96.12 82 ARG A CA 1
ATOM 630 C C . ARG A 1 82 ? -7.931 -5.207 17.177 1.00 96.12 82 ARG A C 1
ATOM 632 O O . ARG A 1 82 ? -8.463 -4.291 17.799 1.00 96.12 82 ARG A O 1
ATOM 639 N N . GLU A 1 83 ? -7.738 -6.404 17.727 1.00 95.06 83 GLU A N 1
ATOM 640 C CA . GLU A 1 83 ? -8.160 -6.739 19.094 1.00 95.06 83 GLU A CA 1
ATOM 641 C C . GLU A 1 83 ? -7.185 -6.184 20.133 1.00 95.06 83 GLU A C 1
ATOM 643 O O . GLU A 1 83 ? -7.603 -5.641 21.157 1.00 95.06 83 GLU A O 1
ATOM 648 N N . ILE A 1 84 ? -5.886 -6.283 19.842 1.00 95.06 84 ILE A N 1
ATOM 649 C CA . ILE A 1 84 ? -4.813 -5.757 20.687 1.00 95.06 84 ILE A CA 1
ATOM 650 C C . ILE A 1 84 ? -4.882 -4.232 20.688 1.00 95.06 84 ILE A C 1
ATOM 652 O O . ILE A 1 84 ? -4.891 -3.612 21.751 1.00 95.06 84 ILE A O 1
ATOM 656 N N . ASP A 1 85 ? -5.045 -3.632 19.510 1.00 95.12 85 ASP A N 1
ATOM 657 C CA . ASP A 1 85 ? -5.181 -2.190 19.356 1.00 95.12 85 ASP A CA 1
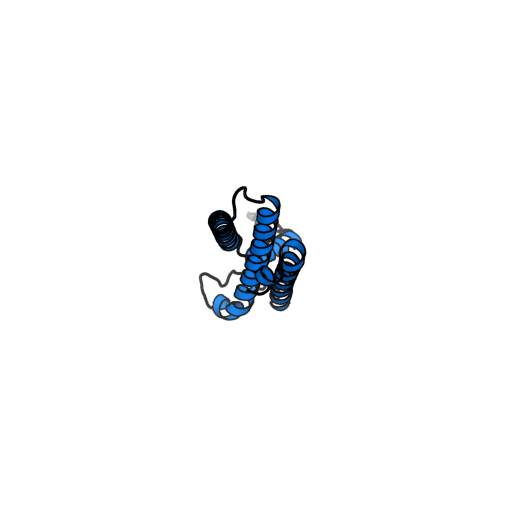ATOM 658 C C . ASP A 1 85 ? -6.370 -1.625 20.139 1.00 95.12 85 ASP A C 1
ATOM 660 O O . ASP A 1 85 ? -6.274 -0.541 20.713 1.00 95.12 85 ASP A O 1
ATOM 664 N N . GLY A 1 86 ? -7.477 -2.369 20.237 1.00 94.12 86 GLY A N 1
ATOM 665 C CA . GLY A 1 86 ? -8.637 -1.976 21.042 1.00 94.12 86 GLY A CA 1
ATOM 666 C C . GLY A 1 86 ? -8.347 -1.860 22.539 1.00 94.12 86 GLY A C 1
ATOM 667 O O . GLY A 1 86 ? -9.010 -1.093 23.237 1.00 94.12 86 GLY A O 1
ATOM 668 N N . ARG A 1 87 ? -7.326 -2.566 23.034 1.00 95.81 87 ARG A N 1
ATOM 669 C CA . ARG A 1 87 ? -6.912 -2.555 24.445 1.00 95.81 87 ARG A CA 1
ATOM 670 C C . ARG A 1 87 ? -5.829 -1.512 24.741 1.00 95.81 87 ARG A C 1
ATOM 672 O O . ARG A 1 87 ? -5.520 -1.266 25.904 1.00 95.81 87 ARG A O 1
ATOM 679 N N . MET A 1 88 ? -5.261 -0.869 23.719 1.00 95.19 88 MET A N 1
ATOM 680 C CA . MET A 1 88 ? -4.142 0.066 23.857 1.00 95.19 88 MET A CA 1
ATOM 681 C C . MET A 1 88 ? -4.599 1.527 23.812 1.00 95.19 88 MET A C 1
ATOM 683 O O . MET A 1 88 ? -5.280 1.964 22.887 1.00 95.19 88 MET A O 1
ATOM 687 N N . HIS A 1 89 ? -4.142 2.349 24.763 1.00 93.69 89 HIS A N 1
ATOM 688 C CA . HIS A 1 89 ? -4.537 3.764 24.823 1.00 93.69 89 HIS A CA 1
ATOM 689 C C . HIS A 1 89 ? -4.159 4.551 23.555 1.00 93.69 89 HIS A C 1
ATOM 691 O O . HIS A 1 89 ? -4.916 5.422 23.124 1.00 93.69 89 HIS A O 1
ATOM 697 N N . ARG A 1 90 ? -3.011 4.214 22.950 1.00 92.00 90 ARG A N 1
ATOM 698 C CA . ARG A 1 90 ? -2.478 4.859 21.742 1.00 92.00 90 ARG A CA 1
ATOM 699 C C . ARG A 1 90 ? -3.226 4.461 20.465 1.00 92.00 90 ARG A C 1
ATOM 701 O O . ARG A 1 90 ? -3.365 5.298 19.581 1.00 92.00 90 ARG A O 1
ATOM 708 N N . THR A 1 91 ? -3.691 3.217 20.343 1.00 92.06 91 THR A N 1
ATOM 709 C CA . THR A 1 91 ? -4.191 2.671 19.066 1.00 92.06 91 THR A CA 1
ATOM 710 C C . THR A 1 91 ? -5.677 2.311 19.070 1.00 92.06 91 THR A C 1
ATOM 712 O O . THR A 1 91 ? -6.244 2.106 18.000 1.00 92.06 91 THR A O 1
ATOM 715 N N . LYS A 1 92 ? -6.371 2.419 20.212 1.00 92.12 92 LYS A N 1
ATOM 716 C CA . LYS A 1 92 ? -7.831 2.217 20.322 1.00 92.12 92 LYS A CA 1
ATOM 717 C C . LYS A 1 92 ? -8.685 3.096 19.402 1.00 92.12 92 LYS A C 1
ATOM 719 O O . LYS A 1 92 ? -9.850 2.797 19.168 1.00 92.12 92 LYS A O 1
ATOM 724 N N . ARG A 1 93 ? -8.132 4.205 18.895 1.00 91.75 93 ARG A N 1
ATOM 725 C CA . ARG A 1 93 ? -8.811 5.124 17.962 1.00 91.75 93 ARG A CA 1
ATOM 726 C C . ARG A 1 93 ? -8.593 4.785 16.482 1.00 91.75 93 ARG A C 1
ATOM 728 O O . ARG A 1 93 ? -9.159 5.472 15.634 1.00 91.75 93 ARG A O 1
ATOM 735 N N . ARG A 1 94 ? -7.799 3.754 16.163 1.00 92.56 94 ARG A N 1
ATOM 736 C CA . ARG A 1 94 ? -7.592 3.280 14.784 1.00 92.56 94 ARG A CA 1
ATOM 737 C C . ARG A 1 94 ? -8.924 2.855 14.136 1.00 92.56 94 ARG A C 1
ATOM 739 O O . ARG A 1 94 ? -9.887 2.572 14.858 1.00 92.56 94 ARG A O 1
ATOM 746 N N . PRO A 1 95 ? -9.007 2.768 12.795 1.00 92.19 95 PRO A N 1
ATOM 747 C CA . PRO A 1 95 ? -10.265 2.529 12.082 1.00 92.19 95 PRO A CA 1
ATOM 748 C C . PRO A 1 95 ? -11.035 1.271 12.501 1.00 92.19 95 PRO A C 1
ATOM 750 O O . PRO A 1 95 ? -12.263 1.303 12.567 1.00 92.19 95 PRO A O 1
ATOM 753 N N . LEU A 1 96 ? -10.325 0.178 12.796 1.00 94.44 96 LEU A N 1
ATOM 754 C CA . LEU A 1 96 ? -10.937 -1.108 13.136 1.00 94.44 96 LEU A CA 1
ATOM 755 C C . LEU A 1 96 ? -11.389 -1.201 14.603 1.00 94.44 96 LEU A C 1
ATOM 757 O O . LEU A 1 96 ? -12.570 -1.476 14.817 1.00 94.44 96 LEU A O 1
ATOM 761 N N . PRO A 1 97 ? -10.543 -0.920 15.617 1.00 92.81 97 PRO A N 1
ATOM 762 C CA . PRO A 1 97 ? -10.983 -0.992 17.011 1.00 92.81 97 PRO A CA 1
ATOM 763 C C . PRO A 1 97 ? -12.049 0.046 17.375 1.00 92.81 97 PRO A C 1
ATOM 765 O O . PRO A 1 97 ? -12.885 -0.206 18.236 1.00 92.81 97 PRO A O 1
ATOM 768 N N . SER A 1 98 ? -12.044 1.207 16.710 1.00 91.81 98 SER A N 1
ATOM 769 C CA . SER A 1 98 ? -13.053 2.256 16.924 1.00 91.81 98 SER A CA 1
ATOM 770 C C . SER A 1 98 ? -14.386 1.997 16.212 1.00 91.81 98 SER A C 1
ATOM 772 O O . SER A 1 98 ? -15.321 2.777 16.379 1.00 91.81 98 SER A O 1
ATOM 774 N N . GLY A 1 99 ? -14.482 0.947 15.388 1.00 91.19 99 GLY A N 1
ATOM 775 C CA . GLY A 1 99 ? -15.693 0.614 14.635 1.00 91.19 99 GLY A CA 1
ATOM 776 C C . GLY A 1 99 ? -15.982 1.518 13.429 1.00 91.19 99 GLY A C 1
ATOM 777 O O . GLY A 1 99 ? -17.018 1.351 12.789 1.00 91.19 99 GLY A O 1
ATOM 778 N N . ARG A 1 100 ? -15.077 2.445 13.071 1.00 91.25 100 ARG A N 1
ATOM 779 C CA . ARG A 1 100 ? -15.206 3.298 11.868 1.00 91.25 100 ARG A CA 1
ATOM 780 C C . ARG A 1 100 ? -15.216 2.486 10.571 1.00 91.25 100 ARG A C 1
ATOM 782 O O . ARG A 1 100 ? -15.767 2.943 9.572 1.00 91.25 100 ARG A O 1
ATOM 789 N N . LEU A 1 101 ? -14.605 1.303 10.581 1.00 93.69 101 LEU A N 1
ATOM 790 C CA . LEU A 1 101 ? -14.611 0.368 9.466 1.00 93.69 101 LEU A CA 1
ATOM 791 C C . LEU A 1 101 ? -14.835 -1.063 9.967 1.00 93.69 101 LEU A C 1
ATOM 793 O O . LEU A 1 101 ? -14.295 -1.471 10.993 1.00 93.69 101 LEU A O 1
ATOM 797 N N . ARG A 1 102 ? -15.625 -1.848 9.226 1.00 94.75 102 ARG A N 1
ATOM 798 C CA . ARG A 1 102 ? -15.858 -3.259 9.561 1.00 94.75 102 ARG A CA 1
ATOM 799 C C . ARG A 1 102 ? -14.606 -4.096 9.211 1.00 94.75 102 ARG A C 1
ATOM 801 O O . ARG A 1 102 ? -14.082 -3.927 8.110 1.00 94.75 102 ARG A O 1
ATOM 808 N N . PRO A 1 103 ? -14.161 -5.040 10.066 1.00 95.44 103 PRO A N 1
ATOM 809 C CA . PRO A 1 103 ? -12.933 -5.819 9.844 1.00 95.44 103 PRO A CA 1
ATOM 810 C C . PRO A 1 103 ? -12.839 -6.540 8.496 1.00 95.44 103 PRO A C 1
ATOM 812 O O . PRO A 1 103 ? -11.795 -6.493 7.855 1.00 95.44 103 PRO A O 1
ATOM 815 N N . HIS A 1 104 ? -13.927 -7.153 8.023 1.00 96.31 104 HIS A N 1
ATOM 816 C CA . HIS A 1 104 ? -13.932 -7.848 6.730 1.00 96.31 104 HIS A CA 1
ATOM 817 C C . HIS A 1 104 ? -13.651 -6.909 5.548 1.00 96.31 104 HIS A C 1
ATOM 819 O O . HIS A 1 104 ? -12.977 -7.319 4.611 1.00 96.31 104 HIS A O 1
ATOM 825 N N . HIS A 1 105 ? -14.104 -5.650 5.590 1.00 96.38 105 HIS A N 1
ATOM 826 C CA . HIS A 1 105 ? -13.791 -4.683 4.538 1.00 96.38 105 HIS A CA 1
ATOM 827 C C . HIS A 1 105 ? -12.293 -4.368 4.497 1.00 96.38 105 HIS A C 1
ATOM 829 O O . HIS A 1 105 ? -11.719 -4.305 3.417 1.00 96.38 105 HIS A O 1
ATOM 835 N N . ALA A 1 106 ? -11.650 -4.220 5.661 1.00 95.88 106 ALA A N 1
ATOM 836 C CA . ALA A 1 106 ? -10.205 -4.011 5.729 1.00 95.88 106 ALA A CA 1
ATOM 837 C C . ALA A 1 106 ? -9.423 -5.223 5.208 1.00 95.88 106 ALA A C 1
ATOM 839 O O . ALA A 1 106 ? -8.444 -5.044 4.491 1.00 95.88 106 ALA A O 1
ATOM 840 N N . LEU A 1 107 ? -9.872 -6.442 5.529 1.00 97.38 107 LEU A N 1
ATOM 841 C CA . LEU A 1 107 ? -9.247 -7.671 5.041 1.00 97.38 107 LEU A CA 1
ATOM 842 C C . LEU A 1 107 ? -9.367 -7.808 3.518 1.00 97.38 107 LEU A C 1
ATOM 844 O O . LEU A 1 107 ? -8.363 -8.037 2.854 1.00 97.38 107 LEU A O 1
ATOM 848 N N . ILE A 1 108 ? -10.573 -7.635 2.965 1.00 97.94 108 ILE A N 1
ATOM 849 C CA . ILE A 1 108 ? -10.810 -7.707 1.514 1.00 97.94 108 ILE A CA 1
ATOM 850 C C . ILE A 1 108 ? -10.009 -6.625 0.790 1.00 97.94 108 ILE A C 1
ATOM 852 O O . ILE A 1 108 ? -9.400 -6.900 -0.236 1.00 97.94 108 ILE A O 1
ATOM 856 N N . PHE A 1 109 ? -9.977 -5.407 1.334 1.00 97.69 109 PHE A N 1
ATOM 857 C CA . PHE A 1 109 ? -9.199 -4.310 0.769 1.00 97.69 109 PHE A CA 1
ATOM 858 C C . PHE A 1 109 ? -7.695 -4.601 0.778 1.00 97.69 109 PHE A C 1
ATOM 860 O O . PHE A 1 109 ? -7.039 -4.425 -0.244 1.00 97.69 109 PHE A O 1
ATOM 867 N N . GLY A 1 110 ? -7.161 -5.085 1.904 1.00 97.56 110 GLY A N 1
ATOM 868 C CA . GLY A 1 110 ? -5.751 -5.447 2.029 1.00 97.56 110 GLY A CA 1
ATOM 869 C C . GLY A 1 110 ? -5.349 -6.564 1.069 1.00 97.56 110 GLY A C 1
ATOM 870 O O . GLY A 1 110 ? -4.429 -6.380 0.279 1.00 97.56 110 GLY A O 1
ATOM 871 N N . LEU A 1 111 ? -6.095 -7.674 1.063 1.00 98.19 111 LEU A N 1
ATOM 872 C CA . LEU A 1 111 ? -5.868 -8.790 0.138 1.00 98.19 111 LEU A CA 1
ATOM 873 C C . LEU A 1 111 ? -6.013 -8.361 -1.324 1.00 98.19 111 LEU A C 1
ATOM 875 O O . LEU A 1 111 ? -5.190 -8.726 -2.154 1.00 98.19 111 LEU A O 1
ATOM 879 N N . GLY A 1 112 ? -7.038 -7.567 -1.640 1.00 98.19 112 GLY A N 1
ATOM 880 C CA . GLY A 1 112 ? -7.272 -7.062 -2.989 1.00 98.19 112 GLY A CA 1
ATOM 881 C C . GLY A 1 112 ? -6.122 -6.191 -3.490 1.00 98.19 112 GLY A C 1
ATOM 882 O O . GLY A 1 112 ? -5.692 -6.364 -4.626 1.00 98.19 112 GLY A O 1
ATOM 883 N N . LEU A 1 113 ? -5.586 -5.305 -2.644 1.00 97.69 113 LEU A N 1
ATOM 884 C CA . LEU A 1 113 ? -4.406 -4.502 -2.974 1.00 97.69 113 LEU A CA 1
ATOM 885 C C . LEU A 1 113 ? -3.152 -5.355 -3.162 1.00 97.69 113 LEU A C 1
ATOM 887 O O . LEU A 1 113 ? -2.414 -5.115 -4.112 1.00 97.69 113 LEU A O 1
ATOM 891 N N . SER A 1 114 ? -2.919 -6.341 -2.293 1.00 97.25 114 SER A N 1
ATOM 892 C CA . SER A 1 114 ? -1.762 -7.235 -2.402 1.00 97.25 114 SER A CA 1
ATOM 893 C C . SER A 1 114 ? -1.809 -8.068 -3.683 1.00 97.25 114 SER A C 1
ATOM 895 O O . SER A 1 114 ? -0.857 -8.043 -4.456 1.00 97.25 114 SER A O 1
ATOM 897 N N . VAL A 1 115 ? -2.945 -8.710 -3.974 1.00 97.44 115 VAL A N 1
ATOM 898 C CA . VAL A 1 115 ? -3.136 -9.481 -5.215 1.00 97.44 115 VAL A CA 1
ATOM 899 C C . VAL A 1 115 ? -3.024 -8.577 -6.442 1.00 97.44 115 VAL A C 1
ATOM 901 O O . VAL A 1 115 ? -2.371 -8.935 -7.418 1.00 97.44 115 VAL A O 1
ATOM 904 N N . PHE A 1 116 ? -3.627 -7.385 -6.404 1.00 97.38 116 PHE A N 1
ATOM 905 C CA . PHE A 1 116 ? -3.482 -6.414 -7.486 1.00 97.38 116 PHE A CA 1
ATOM 906 C C . PHE A 1 116 ? -2.016 -6.033 -7.711 1.00 97.38 116 PHE A C 1
ATOM 908 O O . PHE A 1 116 ? -1.577 -5.986 -8.856 1.00 97.38 116 PHE A O 1
ATOM 915 N N . ALA A 1 117 ? -1.258 -5.782 -6.643 1.00 96.88 117 ALA A N 1
ATOM 916 C CA . ALA A 1 117 ? 0.146 -5.414 -6.736 1.00 96.88 117 ALA A CA 1
ATOM 917 C C . ALA A 1 117 ? 1.000 -6.540 -7.336 1.00 96.88 117 ALA A C 1
ATOM 919 O O . ALA A 1 117 ? 1.792 -6.275 -8.237 1.00 96.88 117 ALA A O 1
ATOM 920 N N . GLU A 1 118 ? 0.802 -7.785 -6.897 1.00 95.50 118 GLU A N 1
ATOM 921 C CA . GLU A 1 118 ? 1.492 -8.957 -7.451 1.00 95.50 118 GLU A CA 1
ATOM 922 C C . GLU A 1 118 ? 1.184 -9.135 -8.943 1.00 95.50 118 GLU A C 1
ATOM 924 O O . GLU A 1 118 ? 2.100 -9.247 -9.758 1.00 95.50 118 GLU A O 1
ATOM 929 N N . LEU A 1 119 ? -0.095 -9.077 -9.331 1.00 96.06 119 LEU A N 1
ATOM 930 C CA . LEU A 1 119 ? -0.503 -9.172 -10.737 1.00 96.06 119 LEU A CA 1
ATOM 931 C C . LEU A 1 119 ? 0.050 -8.012 -11.574 1.00 96.06 119 LEU A C 1
ATOM 933 O O . LEU A 1 119 ? 0.481 -8.214 -12.709 1.00 96.06 119 LEU A O 1
ATOM 937 N N . TYR A 1 120 ? 0.069 -6.800 -11.021 1.00 96.44 120 TYR A N 1
ATOM 938 C CA . TYR A 1 120 ? 0.632 -5.628 -11.682 1.00 96.44 120 TYR A CA 1
ATOM 939 C C . TYR A 1 120 ? 2.135 -5.802 -11.935 1.00 96.44 120 TYR A C 1
ATOM 941 O O . TYR A 1 120 ? 2.597 -5.629 -13.063 1.00 96.44 120 TYR A O 1
ATOM 949 N N . LEU A 1 121 ? 2.899 -6.198 -10.914 1.00 94.88 121 LEU A N 1
ATOM 950 C CA . LEU A 1 121 ? 4.336 -6.451 -11.044 1.00 94.88 121 LEU A CA 1
ATOM 951 C C . LEU A 1 121 ? 4.617 -7.602 -12.022 1.00 94.88 121 LEU A C 1
ATOM 953 O O . LEU A 1 121 ? 5.548 -7.507 -12.820 1.00 94.88 121 LEU A O 1
ATOM 957 N N . PHE A 1 122 ? 3.784 -8.645 -12.024 1.00 93.75 122 PHE A N 1
ATOM 958 C CA . PHE A 1 122 ? 3.906 -9.768 -12.953 1.00 93.75 122 PHE A CA 1
ATOM 959 C C . PHE A 1 122 ? 3.760 -9.326 -14.415 1.00 93.75 122 PHE A C 1
ATOM 961 O O . PHE A 1 122 ? 4.563 -9.720 -15.259 1.00 93.75 122 PHE A O 1
ATOM 968 N N . VAL A 1 123 ? 2.749 -8.501 -14.715 1.00 94.31 123 VAL A N 1
ATOM 969 C CA . VAL A 1 123 ? 2.441 -8.056 -16.085 1.00 94.31 123 VAL A CA 1
ATOM 970 C C . VAL A 1 123 ? 3.450 -7.029 -16.599 1.00 94.31 123 VAL A C 1
ATOM 972 O O . VAL A 1 123 ? 3.860 -7.109 -17.755 1.00 94.31 123 VAL A O 1
ATOM 975 N N . PHE A 1 124 ? 3.835 -6.054 -15.772 1.00 92.56 124 PHE A N 1
ATOM 976 C CA . PHE A 1 124 ? 4.639 -4.910 -16.222 1.00 92.56 124 PHE A CA 1
ATOM 977 C C . PHE A 1 124 ? 6.146 -5.073 -16.009 1.00 92.56 124 PHE A C 1
ATOM 979 O O . PHE A 1 124 ? 6.918 -4.305 -16.579 1.00 92.56 124 PHE A O 1
ATOM 986 N N . LEU A 1 125 ? 6.578 -6.044 -15.199 1.00 89.38 125 LEU A N 1
ATOM 987 C CA . LEU A 1 125 ? 7.994 -6.309 -14.953 1.00 89.38 125 LEU A CA 1
ATOM 988 C C . LEU A 1 125 ? 8.356 -7.736 -15.354 1.00 89.38 125 LEU A C 1
ATOM 990 O O . LEU A 1 125 ? 8.798 -7.968 -16.475 1.00 89.38 125 LEU A O 1
ATOM 994 N N . ASN A 1 126 ? 8.254 -8.679 -14.419 1.00 87.56 126 ASN A N 1
ATOM 995 C CA . ASN A 1 126 ? 8.590 -10.079 -14.628 1.00 87.56 126 ASN A CA 1
ATOM 996 C C . ASN A 1 126 ? 8.064 -10.946 -13.462 1.00 87.56 126 ASN A C 1
ATOM 998 O O . ASN A 1 126 ? 7.841 -10.430 -12.362 1.00 87.56 126 ASN A O 1
ATOM 1002 N N . PRO A 1 127 ? 7.936 -12.271 -13.662 1.00 82.81 127 PRO A N 1
ATOM 1003 C CA . PRO A 1 127 ? 7.443 -13.183 -12.630 1.00 82.81 127 PRO A CA 1
ATOM 1004 C C . PRO A 1 127 ? 8.315 -13.269 -11.373 1.00 82.81 127 PRO A C 1
ATOM 1006 O O . PRO A 1 127 ? 7.778 -13.474 -10.289 1.00 82.81 127 PRO A O 1
ATOM 1009 N N . LEU A 1 128 ? 9.642 -13.117 -11.495 1.00 84.31 128 LEU A N 1
ATOM 1010 C CA . LEU A 1 128 ? 10.542 -13.197 -10.338 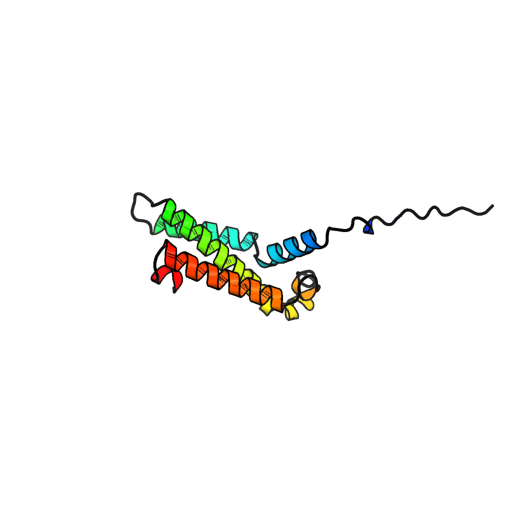1.00 84.31 128 LEU A CA 1
ATOM 1011 C C . LEU A 1 128 ? 10.272 -12.052 -9.361 1.00 84.31 128 LEU A C 1
ATOM 1013 O O . LEU A 1 128 ? 10.165 -12.299 -8.170 1.00 84.31 128 LEU A O 1
ATOM 1017 N N . THR A 1 129 ? 10.100 -10.828 -9.861 1.00 79.69 129 THR A N 1
ATOM 1018 C CA . THR A 1 129 ? 9.770 -9.653 -9.038 1.00 79.69 129 THR A CA 1
ATOM 1019 C C . THR A 1 129 ? 8.379 -9.734 -8.408 1.00 79.69 129 THR A C 1
ATOM 1021 O O . THR A 1 129 ? 8.137 -9.097 -7.392 1.00 79.69 129 THR A O 1
ATOM 1024 N N . ALA A 1 130 ? 7.450 -10.474 -9.013 1.00 78.31 130 ALA A N 1
ATOM 1025 C CA . ALA A 1 130 ? 6.114 -10.645 -8.452 1.00 78.31 130 ALA A CA 1
ATOM 1026 C C . ALA A 1 130 ? 6.065 -11.692 -7.326 1.00 78.31 130 ALA A C 1
ATOM 1028 O O . ALA A 1 130 ? 5.218 -11.580 -6.447 1.00 78.31 130 ALA A O 1
ATOM 1029 N N . LEU A 1 131 ? 6.930 -12.712 -7.371 1.00 82.88 131 LEU A N 1
ATOM 1030 C CA . LEU A 1 131 ? 6.857 -13.882 -6.487 1.00 82.88 131 LEU A CA 1
ATOM 1031 C C . LEU A 1 131 ? 7.847 -13.852 -5.306 1.00 82.88 131 LEU A C 1
ATOM 1033 O O . LEU A 1 131 ? 7.604 -14.535 -4.311 1.00 82.88 131 LEU A O 1
ATOM 1037 N N . LEU A 1 132 ? 8.965 -13.127 -5.430 1.00 73.50 132 LEU A N 1
ATOM 1038 C CA . LEU A 1 132 ? 10.049 -13.035 -4.436 1.00 73.50 132 LEU A CA 1
ATOM 1039 C C . LEU A 1 132 ? 10.073 -11.666 -3.756 1.00 73.50 132 LEU A C 1
ATOM 1041 O O . LEU A 1 132 ? 10.283 -11.646 -2.522 1.00 73.50 132 LEU A O 1
#

Secondary structure (DSSP, 8-state):
-------PPPGGG----HHHHHHHHHHHHT-HHHHHHHHHHHHHHHHHHPPSSP-HHHHHHHHHHHHHHHHHHHHHHHHHHHHHHHH-TTTTTSTTTTTSS-HHHHHHHHHHHHHHHHHHHHHHT-HHHHH-

Mean predicted aligned error: 7.59 Å

Radius of gyration: 21.2 Å; Cα contacts (8 Å, |Δi|>4): 134; chains: 1; bounding box: 60×52×54 Å

pLDDT: mean 88.98, std 13.45, range [44.88, 98.19]